Protein AF-A0A6L3XAA4-F1 (afdb_monomer)

Organism: NCBI:txid158836

Structure (mmCIF, N/CA/C/O backbone):
data_AF-A0A6L3XAA4-F1
#
_entry.id   AF-A0A6L3XAA4-F1
#
loop_
_atom_site.group_PDB
_atom_site.id
_atom_site.type_symbol
_atom_site.label_atom_id
_atom_site.label_alt_id
_atom_site.label_comp_id
_atom_site.label_asym_id
_atom_site.label_entity_id
_atom_site.label_seq_id
_atom_site.pdbx_PDB_ins_code
_atom_site.Cartn_x
_atom_site.Cartn_y
_atom_site.Cartn_z
_atom_site.occupancy
_atom_site.B_iso_or_equiv
_atom_site.auth_seq_id
_atom_site.auth_comp_id
_atom_site.auth_asym_id
_atom_site.auth_atom_id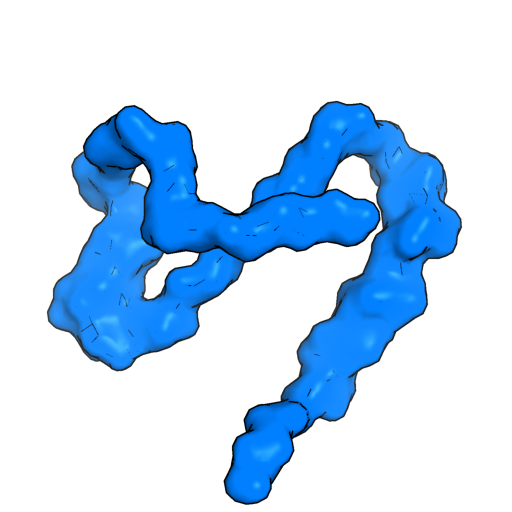
_atom_site.pdbx_PDB_model_num
ATOM 1 N N . ALA A 1 1 ? -2.403 13.165 -1.175 1.00 80.25 1 ALA A N 1
ATOM 2 C CA . ALA A 1 1 ? -2.960 11.929 -1.761 1.00 80.25 1 ALA A CA 1
ATOM 3 C C . ALA A 1 1 ? -1.881 11.275 -2.615 1.00 80.25 1 ALA A C 1
ATOM 5 O O . ALA A 1 1 ? -1.058 12.010 -3.151 1.00 80.25 1 ALA A O 1
ATOM 6 N N . LEU A 1 2 ? -1.851 9.943 -2.700 1.00 90.31 2 LEU A N 1
ATOM 7 C CA . LEU A 1 2 ? -0.927 9.223 -3.585 1.00 90.31 2 LEU A CA 1
ATOM 8 C C . LEU A 1 2 ? -1.472 9.274 -5.025 1.00 90.31 2 LEU A C 1
ATOM 10 O O . LEU A 1 2 ? -2.674 9.055 -5.196 1.00 90.31 2 LEU A O 1
ATOM 14 N N . PRO A 1 3 ? -0.656 9.598 -6.045 1.00 95.50 3 PRO A N 1
ATOM 15 C CA . PRO A 1 3 ? -1.115 9.583 -7.429 1.00 95.50 3 PRO A CA 1
ATOM 16 C C . PRO A 1 3 ? -1.403 8.146 -7.880 1.00 95.50 3 PRO A C 1
ATOM 18 O O . PRO A 1 3 ? -0.623 7.237 -7.604 1.00 95.50 3 PRO A O 1
ATOM 21 N N . LEU A 1 4 ? -2.510 7.948 -8.599 1.00 96.69 4 LEU A N 1
ATOM 22 C CA . LEU A 1 4 ? -2.806 6.670 -9.241 1.00 96.69 4 LEU A CA 1
ATOM 23 C C 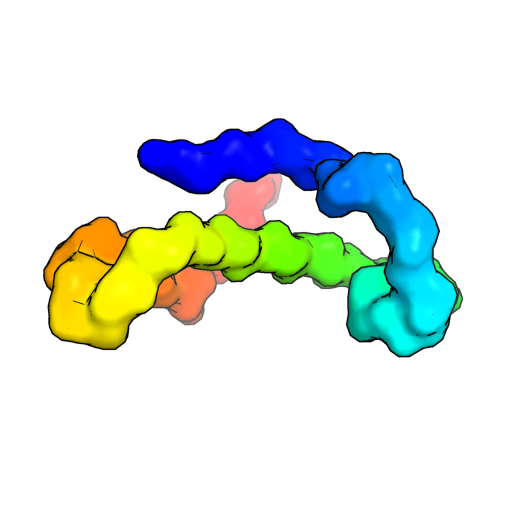. LEU A 1 4 ? -2.053 6.590 -10.571 1.00 96.69 4 LEU A C 1
ATOM 25 O O . LEU A 1 4 ? -2.273 7.409 -11.462 1.00 96.69 4 LEU A O 1
ATOM 29 N N . VAL A 1 5 ? -1.188 5.591 -10.701 1.00 96.94 5 VAL A N 1
ATOM 30 C CA . VAL A 1 5 ? -0.416 5.306 -11.916 1.00 96.94 5 VAL A CA 1
ATOM 31 C C . VAL A 1 5 ? -0.540 3.827 -12.269 1.00 96.94 5 VAL A C 1
ATOM 33 O O . VAL A 1 5 ? -0.783 2.998 -11.395 1.00 96.94 5 VAL A O 1
ATOM 36 N N . SER A 1 6 ? -0.385 3.489 -13.550 1.00 94.12 6 SER A N 1
ATOM 37 C CA . SER A 1 6 ? -0.488 2.102 -14.027 1.00 94.12 6 SER A CA 1
ATOM 38 C C . SER A 1 6 ? 0.806 1.297 -13.876 1.00 94.12 6 SER A C 1
ATOM 40 O O . SER A 1 6 ? 0.755 0.072 -13.867 1.00 94.12 6 SER A O 1
ATOM 42 N N . SER A 1 7 ? 1.966 1.952 -13.776 1.00 91.56 7 SER A N 1
ATOM 43 C CA . SER A 1 7 ? 3.256 1.289 -13.560 1.00 91.56 7 SER A CA 1
ATOM 44 C C . SER A 1 7 ? 4.278 2.237 -12.932 1.00 91.56 7 SER A C 1
ATOM 46 O O . SER A 1 7 ? 4.096 3.455 -12.942 1.00 91.56 7 SER A O 1
ATOM 48 N N . VAL A 1 8 ? 5.383 1.671 -12.443 1.00 90.00 8 VAL A N 1
ATOM 49 C CA . VAL A 1 8 ? 6.537 2.417 -11.910 1.00 90.00 8 VAL A CA 1
ATOM 50 C C . VAL A 1 8 ? 7.464 2.980 -13.001 1.00 90.00 8 VAL A C 1
ATOM 52 O O . VAL A 1 8 ? 8.477 3.597 -12.686 1.00 90.00 8 VAL A O 1
ATOM 55 N N . GLY A 1 9 ? 7.128 2.795 -14.284 1.00 90.19 9 GLY A N 1
ATOM 56 C CA . GLY A 1 9 ? 7.866 3.363 -15.419 1.00 90.19 9 GLY A CA 1
ATOM 57 C C . GLY A 1 9 ? 9.094 2.569 -15.878 1.00 90.19 9 GLY A C 1
ATOM 58 O O . GLY A 1 9 ? 9.809 3.034 -16.760 1.00 90.19 9 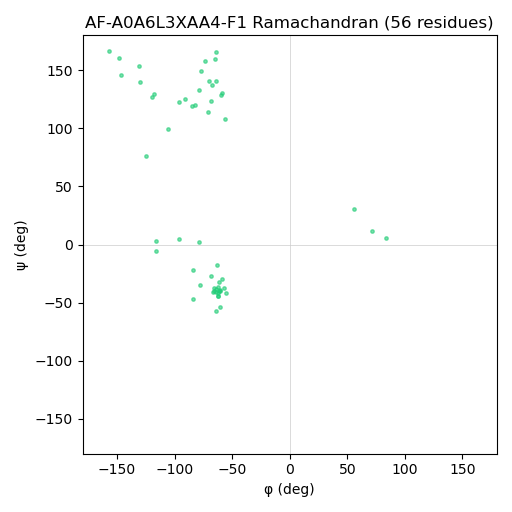GLY A O 1
ATOM 59 N N . TYR A 1 10 ? 9.339 1.383 -15.316 1.00 88.38 10 TYR A N 1
ATOM 60 C CA . TYR A 1 10 ? 10.374 0.447 -15.761 1.00 88.38 10 TYR A CA 1
ATOM 61 C C . TYR A 1 10 ? 9.944 -1.004 -15.503 1.00 88.38 10 TYR A C 1
ATOM 63 O O . TYR A 1 10 ? 9.045 -1.265 -14.699 1.00 88.38 10 TYR A O 1
ATOM 71 N N . GLU A 1 11 ? 10.570 -1.952 -16.202 1.00 85.19 11 GLU A N 1
ATOM 72 C CA . GLU A 1 11 ? 10.280 -3.375 -16.026 1.00 85.19 11 GLU A CA 1
ATOM 73 C C . GLU A 1 11 ? 10.781 -3.894 -14.676 1.00 85.19 11 GLU A C 1
ATOM 75 O O . GLU A 1 11 ? 11.886 -3.579 -14.235 1.00 85.19 11 GLU A O 1
ATOM 80 N N . THR A 1 12 ? 9.986 -4.760 -14.045 1.00 90.62 12 THR A N 1
ATOM 81 C CA . THR A 1 12 ? 10.356 -5.446 -12.798 1.00 90.62 12 THR A CA 1
ATOM 82 C C . THR A 1 12 ? 10.227 -6.969 -12.968 1.00 90.62 12 THR A C 1
ATOM 84 O O . THR A 1 12 ? 9.244 -7.572 -12.521 1.00 90.62 12 THR A O 1
ATOM 87 N N . PRO A 1 13 ? 11.186 -7.623 -13.657 1.00 91.56 13 PRO A N 1
ATOM 88 C CA . PRO A 1 13 ? 11.124 -9.059 -13.920 1.00 91.56 13 PRO A CA 1
ATOM 89 C C . PRO A 1 13 ? 11.058 -9.873 -12.623 1.00 91.56 13 PRO A C 1
ATOM 91 O O . PRO A 1 13 ? 11.847 -9.655 -11.706 1.00 91.56 13 PRO A O 1
ATOM 94 N N . GLY A 1 14 ? 10.106 -10.806 -12.542 1.00 93.88 14 GLY A N 1
ATOM 95 C CA . GLY A 1 14 ? 9.911 -11.654 -11.360 1.00 93.88 14 GLY A CA 1
ATOM 96 C C . GLY A 1 14 ? 9.340 -10.935 -10.131 1.00 93.88 14 GLY A C 1
ATOM 97 O O . GLY A 1 14 ? 9.348 -11.503 -9.041 1.00 93.88 14 GLY A O 1
ATOM 98 N N . SER A 1 15 ? 8.851 -9.699 -10.274 1.00 96.19 15 SER A N 1
ATOM 99 C CA . SER A 1 15 ? 8.176 -9.002 -9.178 1.00 96.19 15 SER A CA 1
ATOM 100 C C . SER A 1 15 ? 6.879 -9.700 -8.770 1.00 96.19 15 SER A C 1
ATOM 102 O O . SER A 1 15 ? 6.262 -10.435 -9.544 1.00 96.19 15 SER A O 1
ATOM 104 N N . PHE A 1 16 ? 6.426 -9.416 -7.548 1.00 96.81 16 PHE A N 1
ATOM 105 C CA . PHE A 1 16 ? 5.148 -9.923 -7.053 1.00 96.81 16 PHE A CA 1
ATOM 106 C C . PHE A 1 16 ? 3.972 -9.516 -7.957 1.00 96.81 16 PHE A C 1
ATOM 108 O O . PHE A 1 16 ? 3.084 -10.325 -8.208 1.00 96.81 16 PHE A O 1
ATOM 115 N N . GLY A 1 17 ? 3.997 -8.297 -8.508 1.00 96.00 17 GLY A N 1
ATOM 116 C CA . GLY A 1 17 ? 2.991 -7.835 -9.466 1.00 96.00 17 GLY A CA 1
ATOM 117 C C . GLY A 1 17 ? 2.979 -8.659 -10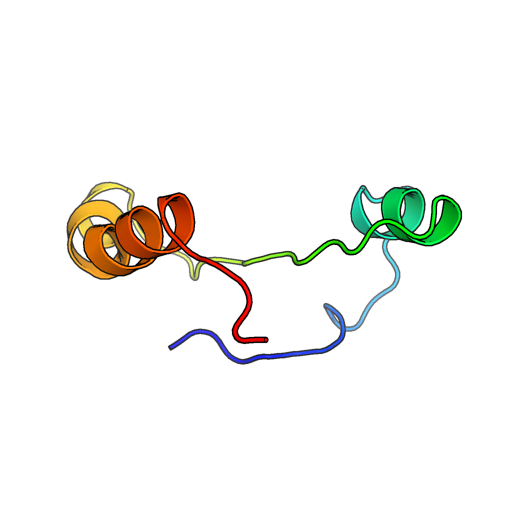.756 1.00 96.00 17 GLY A C 1
ATOM 118 O O . GLY A 1 17 ? 1.907 -9.063 -11.201 1.00 96.00 17 GLY A O 1
ATOM 119 N N . SER A 1 18 ? 4.156 -8.965 -11.313 1.00 95.44 18 SER A N 1
ATOM 120 C CA . SER A 1 18 ? 4.286 -9.816 -12.506 1.00 95.44 18 SER A CA 1
ATOM 121 C C . SER A 1 18 ? 3.754 -11.231 -12.250 1.00 95.44 18 SER A C 1
ATOM 123 O O . SER A 1 18 ? 2.966 -11.744 -13.035 1.00 95.44 18 SER A O 1
ATOM 125 N N . TRP A 1 19 ? 4.090 -11.826 -11.102 1.00 96.88 19 TRP A N 1
ATOM 126 C CA . TRP A 1 19 ? 3.582 -13.146 -10.714 1.00 96.88 19 TRP A CA 1
ATOM 127 C C . TRP A 1 19 ? 2.058 -13.166 -10.502 1.00 96.88 19 TRP A C 1
ATOM 129 O O . TRP A 1 19 ? 1.376 -14.095 -10.930 1.00 96.88 19 TRP A O 1
ATOM 139 N N . CYS A 1 20 ? 1.493 -12.125 -9.881 1.00 97.81 20 CYS A N 1
ATOM 140 C CA . CYS A 1 20 ? 0.043 -11.979 -9.746 1.00 97.81 20 CYS A CA 1
ATOM 141 C C . CYS A 1 20 ? -0.656 -11.883 -11.110 1.00 97.81 20 CYS A C 1
ATOM 143 O O . CYS A 1 20 ? -1.719 -12.481 -11.291 1.00 97.81 20 CYS A O 1
ATOM 145 N N . ALA A 1 21 ? -0.060 -11.170 -12.073 1.00 95.62 21 ALA A N 1
ATOM 146 C CA . ALA A 1 21 ? -0.597 -11.046 -13.425 1.00 95.62 21 ALA A CA 1
ATOM 147 C C . ALA A 1 21 ? -0.661 -12.403 -14.146 1.00 95.62 21 ALA A C 1
ATOM 149 O O . ALA A 1 21 ? -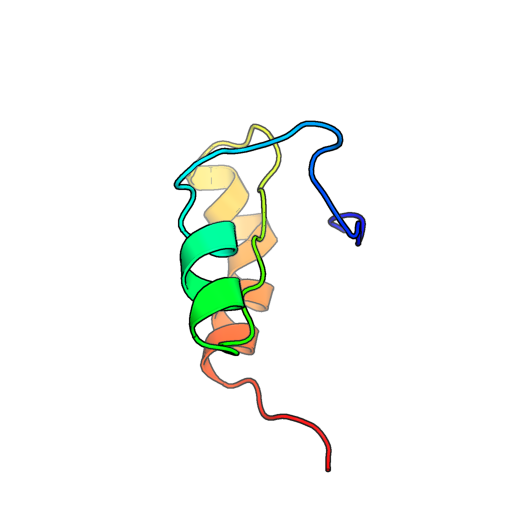1.696 -12.715 -14.737 1.00 95.62 21 ALA A O 1
ATOM 150 N N . ASP A 1 22 ? 0.375 -13.242 -14.013 1.00 97.50 22 ASP A N 1
ATOM 151 C CA . ASP A 1 22 ? 0.398 -14.606 -14.571 1.00 97.50 22 ASP A CA 1
ATOM 152 C C . ASP A 1 22 ? -0.756 -15.478 -14.041 1.00 97.50 22 ASP A C 1
ATOM 154 O O . ASP A 1 22 ? -1.259 -16.361 -14.737 1.00 97.50 22 ASP A O 1
ATOM 158 N N . LEU A 1 23 ? -1.216 -15.209 -12.816 1.00 98.06 23 LEU A N 1
ATOM 159 C CA . LEU A 1 23 ? -2.312 -15.922 -12.156 1.00 98.06 23 LEU A CA 1
ATOM 160 C C . LEU A 1 23 ? -3.678 -15.233 -12.289 1.00 98.06 23 LEU A C 1
ATOM 162 O O . LEU A 1 23 ? -4.653 -15.699 -11.700 1.00 98.06 23 LEU A O 1
ATOM 166 N N . SER A 1 24 ? -3.775 -14.132 -13.043 1.00 97.44 24 SER A N 1
ATOM 167 C CA 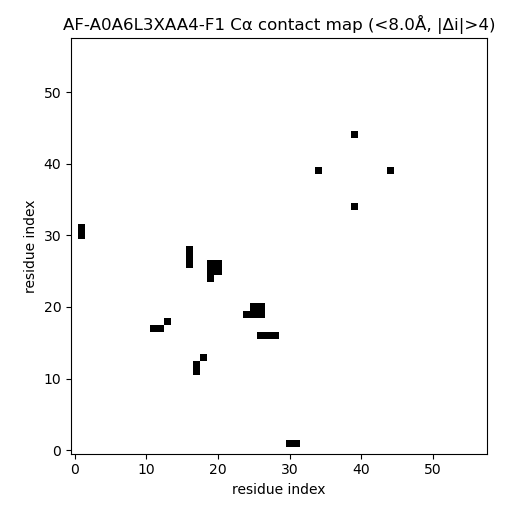. SER A 1 24 ? -4.985 -13.295 -13.118 1.00 97.44 24 SER A CA 1
ATOM 168 C C . SER A 1 24 ? -5.477 -12.790 -11.748 1.00 97.44 24 SER A C 1
ATOM 170 O O . SER A 1 24 ? -6.672 -12.574 -11.542 1.00 97.44 24 SER A O 1
ATOM 172 N N . LEU A 1 25 ? -4.561 -12.585 -10.797 1.00 98.00 25 LEU A N 1
ATOM 173 C CA . LEU A 1 25 ? -4.850 -11.998 -9.491 1.00 98.00 25 LEU A CA 1
ATOM 174 C C . LEU A 1 25 ? -4.659 -10.481 -9.558 1.00 98.00 25 LEU A C 1
ATOM 176 O O . LEU A 1 25 ? -3.595 -9.990 -9.934 1.00 98.00 25 LEU A O 1
ATOM 180 N N . HIS A 1 26 ? -5.685 -9.718 -9.170 1.00 96.31 26 HIS A N 1
ATOM 181 C CA . HIS A 1 26 ? -5.579 -8.262 -9.143 1.00 96.31 26 HIS A CA 1
ATOM 182 C C . HIS A 1 26 ? -4.664 -7.812 -7.996 1.00 96.31 26 HIS A C 1
ATOM 184 O O . HIS A 1 26 ? -4.990 -7.992 -6.824 1.00 96.31 26 HIS A O 1
ATOM 190 N N . CYS A 1 27 ? -3.523 -7.220 -8.346 1.00 96.69 27 CYS A N 1
ATOM 191 C CA . CYS A 1 27 ? -2.520 -6.733 -7.406 1.00 96.69 27 CYS A CA 1
ATOM 192 C C . CYS A 1 27 ? -2.360 -5.216 -7.553 1.00 96.69 27 CYS A C 1
ATOM 194 O O . CYS A 1 27 ? -2.147 -4.718 -8.657 1.00 96.69 27 CYS A O 1
ATOM 196 N N . ILE A 1 28 ? -2.433 -4.492 -6.434 1.00 96.50 28 ILE A N 1
ATOM 197 C CA . ILE A 1 28 ? -2.198 -3.046 -6.360 1.00 96.50 28 ILE A CA 1
ATOM 198 C C . ILE A 1 28 ? -1.024 -2.807 -5.416 1.00 96.50 28 ILE A C 1
ATOM 200 O O . ILE A 1 28 ? -1.055 -3.245 -4.267 1.00 96.50 28 ILE A O 1
ATOM 204 N N . THR A 1 29 ? -0.019 -2.069 -5.882 1.00 96.88 29 THR A N 1
ATOM 205 C CA . THR A 1 29 ? 1.075 -1.587 -5.033 1.00 96.88 29 THR A CA 1
ATOM 206 C C . THR A 1 29 ? 0.775 -0.162 -4.581 1.00 96.88 29 THR A C 1
ATOM 208 O O . THR A 1 29 ? 0.580 0.725 -5.410 1.00 96.88 29 THR A O 1
ATOM 211 N N . ALA A 1 30 ? 0.743 0.066 -3.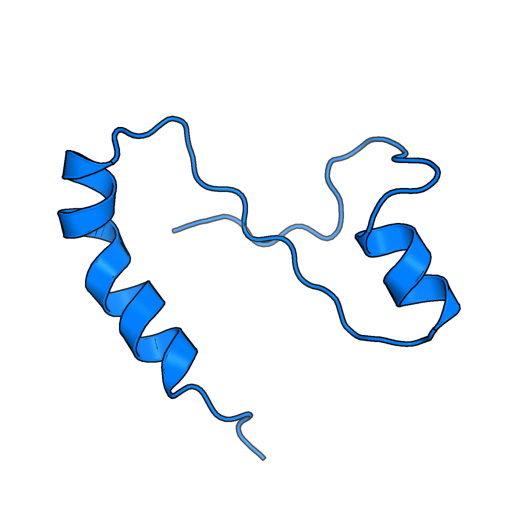269 1.00 96.69 30 ALA A N 1
ATOM 212 C CA . ALA A 1 30 ? 0.618 1.396 -2.681 1.00 96.69 30 ALA A CA 1
ATOM 213 C C . ALA A 1 30 ? 1.973 1.837 -2.110 1.00 96.69 30 ALA A C 1
ATOM 215 O O . ALA A 1 30 ? 2.344 1.444 -1.008 1.00 96.69 30 ALA A O 1
ATOM 216 N N . GLU A 1 31 ? 2.705 2.654 -2.866 1.00 96.81 31 GLU A N 1
ATOM 217 C CA . GLU A 1 31 ? 4.012 3.177 -2.456 1.00 96.81 31 GLU A CA 1
ATOM 218 C C . GLU A 1 31 ? 3.843 4.433 -1.591 1.00 96.81 31 GLU A C 1
ATOM 220 O O . GLU A 1 31 ? 3.279 5.440 -2.031 1.00 96.81 31 GLU A O 1
ATOM 225 N N . PHE A 1 32 ? 4.326 4.392 -0.348 1.00 96.75 32 PHE A N 1
ATOM 226 C CA . PHE A 1 32 ? 4.356 5.575 0.514 1.00 96.75 32 PHE A CA 1
ATOM 227 C C . PHE A 1 32 ? 5.505 6.510 0.107 1.00 96.75 32 PHE A C 1
ATOM 229 O O . PHE A 1 32 ? 6.546 6.047 -0.360 1.00 96.75 32 PHE A O 1
ATOM 236 N N . PRO A 1 33 ? 5.359 7.835 0.300 1.00 97.06 33 PRO A N 1
ATOM 237 C CA . PRO A 1 33 ? 6.499 8.733 0.176 1.00 97.06 33 PRO A CA 1
ATOM 238 C C . PRO A 1 33 ? 7.546 8.406 1.254 1.00 97.06 33 PRO A C 1
ATOM 240 O O . PRO A 1 33 ? 7.212 7.755 2.245 1.00 97.06 33 PRO A O 1
ATOM 243 N N . PRO A 1 34 ? 8.785 8.914 1.136 1.00 98.06 34 PRO A N 1
ATOM 244 C CA . PRO A 1 34 ? 9.727 8.907 2.248 1.00 98.06 34 PRO A CA 1
ATOM 245 C C . PRO A 1 34 ? 9.106 9.617 3.458 1.00 98.06 34 PRO A C 1
ATOM 247 O O . PRO A 1 34 ? 8.912 10.832 3.448 1.00 98.06 34 PRO A O 1
ATOM 250 N N . ILE A 1 35 ? 8.736 8.843 4.473 1.00 97.81 35 ILE A N 1
ATOM 251 C CA . ILE A 1 35 ? 8.021 9.301 5.664 1.00 97.81 35 ILE A CA 1
ATOM 252 C C . ILE A 1 35 ? 8.474 8.463 6.860 1.00 97.81 35 ILE A C 1
ATOM 254 O O . ILE A 1 35 ? 8.786 7.280 6.712 1.00 97.81 35 ILE A O 1
ATOM 258 N N . SER A 1 36 ? 8.534 9.067 8.047 1.00 98.56 36 SER A N 1
ATOM 259 C CA . SER A 1 36 ? 8.813 8.320 9.274 1.00 98.56 36 SER A CA 1
ATOM 260 C C . SER A 1 36 ? 7.596 7.492 9.694 1.00 98.56 36 SER A C 1
ATOM 262 O O . SER A 1 36 ? 6.454 7.809 9.355 1.00 98.56 36 SER A O 1
ATOM 264 N N . SER A 1 37 ? 7.825 6.442 10.482 1.00 98.38 37 SER A N 1
ATOM 265 C CA . SER A 1 37 ? 6.729 5.646 11.048 1.00 98.38 37 SER A CA 1
ATOM 266 C C . SER A 1 37 ? 5.823 6.469 11.967 1.00 98.38 37 SER A C 1
ATOM 268 O O . SER A 1 37 ? 4.624 6.206 12.024 1.00 98.38 37 SER A O 1
ATOM 270 N N . ASP A 1 38 ? 6.387 7.462 12.658 1.00 98.50 38 ASP A N 1
ATOM 271 C CA . ASP A 1 38 ? 5.660 8.377 13.541 1.00 98.50 38 ASP A CA 1
ATOM 272 C C . ASP A 1 38 ? 4.655 9.222 12.738 1.00 98.50 38 ASP A C 1
ATOM 274 O O . ASP A 1 38 ? 3.446 9.081 12.917 1.00 98.50 38 ASP A O 1
ATOM 278 N N . GLU A 1 39 ? 5.125 9.962 11.724 1.00 98.38 39 GLU A N 1
ATOM 279 C CA . GLU A 1 39 ? 4.245 10.782 10.877 1.00 98.38 39 GLU A CA 1
ATOM 280 C C . GLU A 1 39 ? 3.246 9.914 10.091 1.00 98.38 39 GLU A C 1
ATOM 282 O O . GLU A 1 39 ? 2.079 10.279 9.944 1.00 98.38 39 GLU A O 1
ATOM 287 N N . ALA A 1 40 ? 3.657 8.739 9.601 1.00 98.00 40 ALA A N 1
ATOM 288 C CA . ALA A 1 40 ? 2.753 7.832 8.894 1.00 98.00 40 ALA A CA 1
ATOM 289 C C . ALA A 1 40 ? 1.607 7.330 9.784 1.00 98.00 40 ALA A C 1
ATOM 291 O O . ALA A 1 40 ? 0.475 7.202 9.304 1.00 98.00 40 ALA A O 1
ATOM 292 N N . SER A 1 41 ? 1.885 7.081 11.066 1.00 97.94 41 SER A N 1
ATOM 293 C CA . SER A 1 41 ? 0.885 6.636 12.041 1.00 97.94 41 SER A CA 1
ATOM 294 C C . SER A 1 41 ? -0.143 7.722 12.346 1.00 97.94 41 SER A C 1
ATOM 296 O O . SER A 1 41 ? -1.290 7.410 12.640 1.00 97.94 41 SER A O 1
ATOM 298 N N . GLU A 1 42 ? 0.205 8.997 12.210 1.00 97.81 42 GLU A N 1
ATOM 299 C CA . GLU A 1 42 ? -0.770 10.082 12.337 1.00 97.81 42 GLU A CA 1
ATOM 300 C C . GLU A 1 42 ? -1.526 10.320 11.023 1.00 97.81 42 GLU A C 1
ATOM 302 O O . GLU A 1 42 ? -2.755 10.411 10.985 1.00 97.81 42 GLU A O 1
ATOM 307 N N . LYS A 1 43 ? -0.788 10.380 9.913 1.00 97.50 43 LYS A N 1
ATOM 308 C CA . LYS A 1 43 ? -1.288 10.829 8.609 1.00 97.50 43 LYS A CA 1
ATOM 309 C C . LYS A 1 43 ? -2.110 9.784 7.863 1.00 97.50 43 LYS A C 1
ATOM 311 O O . LYS A 1 43 ? -3.055 10.144 7.161 1.00 97.50 43 LYS A O 1
ATOM 316 N N . TYR A 1 44 ? -1.762 8.502 7.989 1.00 97.75 44 TYR A N 1
ATOM 317 C CA . TYR A 1 44 ? -2.348 7.424 7.183 1.00 97.75 44 TYR A CA 1
ATOM 318 C C . TYR A 1 44 ? -3.148 6.394 7.981 1.00 97.75 44 TYR A C 1
ATOM 320 O O . TYR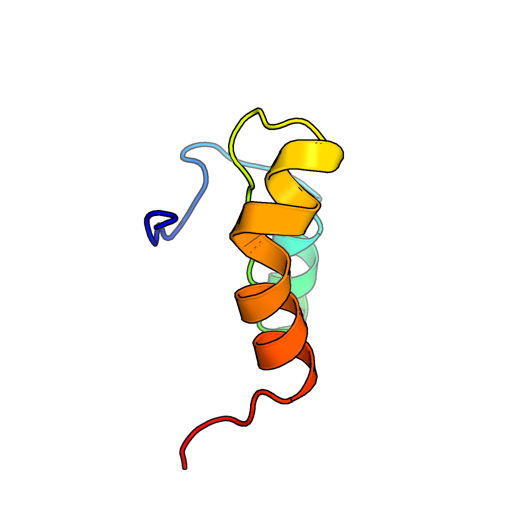 A 1 44 ? -3.815 5.558 7.370 1.00 97.75 44 TYR A O 1
ATOM 328 N N . LEU A 1 45 ? -3.168 6.469 9.316 1.00 98.00 45 LEU A N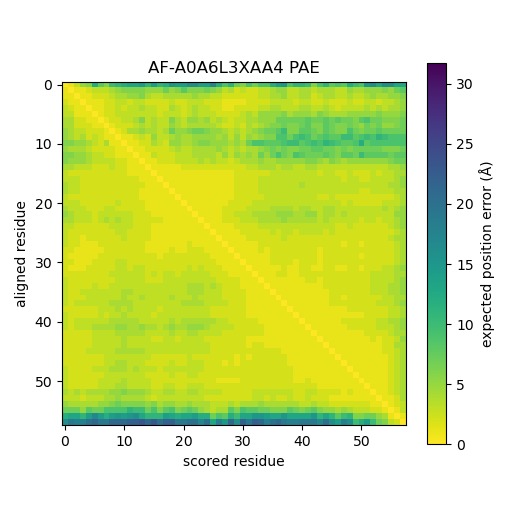 1
ATOM 329 C CA . LEU A 1 45 ? -3.886 5.502 10.156 1.00 98.00 45 LEU A CA 1
ATOM 330 C C . LEU A 1 45 ? -5.364 5.376 9.795 1.00 98.00 45 LEU A C 1
ATOM 332 O O . LEU A 1 45 ? -5.885 4.263 9.720 1.00 98.00 45 LEU A O 1
ATOM 336 N N . ARG A 1 46 ? -6.039 6.499 9.525 1.00 97.69 46 ARG A N 1
ATOM 337 C CA . ARG A 1 46 ? -7.442 6.479 9.095 1.00 97.69 46 ARG A CA 1
ATOM 338 C C . ARG A 1 46 ? -7.611 5.700 7.790 1.00 97.69 46 ARG A C 1
ATOM 340 O O . ARG A 1 46 ? -8.373 4.743 7.765 1.00 97.69 46 ARG A O 1
ATOM 347 N N . ALA A 1 47 ? -6.852 6.051 6.751 1.00 97.00 47 ALA A N 1
ATOM 348 C CA . ALA A 1 47 ? -6.936 5.389 5.448 1.00 97.00 47 ALA A CA 1
ATOM 349 C C . ALA A 1 47 ? -6.607 3.887 5.530 1.00 97.00 47 ALA A C 1
ATOM 351 O O . ALA A 1 47 ? -7.285 3.075 4.908 1.00 97.00 47 ALA A O 1
ATOM 352 N N . MET A 1 48 ? -5.609 3.507 6.334 1.00 97.56 48 MET A N 1
ATOM 353 C CA . MET A 1 48 ? -5.252 2.103 6.548 1.00 97.56 48 MET A CA 1
ATOM 354 C C . MET A 1 48 ? -6.359 1.339 7.289 1.00 97.56 48 MET A C 1
ATOM 356 O O . MET A 1 48 ? -6.690 0.214 6.928 1.00 97.56 48 MET A O 1
ATOM 360 N N . THR A 1 49 ? -6.980 1.961 8.294 1.00 98.12 49 THR A N 1
ATOM 361 C CA . THR A 1 49 ? -8.106 1.365 9.031 1.00 98.12 49 THR A CA 1
ATOM 362 C C . THR A 1 49 ? -9.333 1.191 8.136 1.00 98.12 49 THR A C 1
ATOM 364 O O . THR A 1 49 ? -10.006 0.163 8.208 1.00 98.12 49 THR A O 1
ATOM 367 N N . ASP A 1 50 ? -9.609 2.170 7.275 1.00 97.50 50 ASP A N 1
ATOM 368 C CA . ASP A 1 50 ? -10.713 2.112 6.319 1.00 97.50 50 ASP A CA 1
ATOM 369 C C . ASP A 1 50 ? -10.481 1.001 5.279 1.00 97.50 50 ASP A C 1
ATOM 371 O O . ASP A 1 50 ? -11.415 0.270 4.950 1.00 97.50 50 ASP A O 1
ATOM 375 N N . LEU A 1 51 ? -9.232 0.790 4.836 1.00 96.94 51 LEU A N 1
ATOM 376 C CA . LEU A 1 51 ? -8.864 -0.296 3.919 1.00 96.94 51 LEU A CA 1
ATOM 377 C C . LEU A 1 51 ? -9.171 -1.686 4.497 1.00 96.94 51 LEU A C 1
ATOM 379 O O . LEU A 1 51 ? -9.685 -2.541 3.782 1.00 96.94 51 LEU A O 1
ATOM 383 N N . LEU A 1 52 ? -8.939 -1.904 5.797 1.00 97.94 52 LEU A N 1
ATOM 384 C CA . LEU A 1 52 ? -9.245 -3.180 6.467 1.00 97.94 52 LEU A CA 1
ATOM 385 C C . LEU A 1 52 ? -10.743 -3.525 6.474 1.00 97.94 52 LEU A C 1
ATOM 387 O O . LEU A 1 52 ? -11.117 -4.666 6.740 1.00 97.94 52 LEU A O 1
ATOM 391 N N . ARG A 1 53 ? -11.607 -2.537 6.230 1.00 97.06 53 ARG A N 1
ATOM 392 C CA . ARG A 1 53 ? -13.069 -2.677 6.223 1.00 97.06 53 ARG A CA 1
ATOM 393 C C . ARG A 1 53 ? -13.671 -2.396 4.852 1.00 97.06 53 ARG A C 1
ATOM 395 O O . ARG A 1 53 ? -14.895 -2.390 4.720 1.00 97.06 53 ARG A O 1
ATOM 402 N N . TRP A 1 54 ? -12.832 -2.133 3.855 1.00 96.75 54 TRP A N 1
ATOM 403 C CA . TRP A 1 54 ? -13.285 -1.763 2.530 1.00 96.75 54 TRP A CA 1
ATOM 404 C C . TRP A 1 54 ? -14.060 -2.914 1.891 1.00 96.75 54 TRP A C 1
ATOM 406 O O . TRP A 1 54 ? -13.703 -4.086 2.013 1.00 96.75 54 TRP A O 1
ATOM 416 N N . GLN A 1 55 ? -15.132 -2.560 1.190 1.00 95.88 55 GLN A N 1
ATOM 417 C CA . GLN A 1 55 ? -15.900 -3.483 0.374 1.00 95.88 55 GLN A CA 1
ATOM 418 C C . GLN A 1 55 ? -16.077 -2.871 -1.014 1.00 95.88 55 GLN A C 1
ATOM 420 O O . GLN A 1 55 ? -16.338 -1.666 -1.110 1.00 95.88 55 GLN A O 1
ATOM 425 N N . PRO A 1 56 ? -15.969 -3.676 -2.084 1.00 92.06 56 PRO A N 1
ATOM 426 C CA . PRO A 1 56 ? -16.274 -3.203 -3.421 1.00 92.06 56 PRO A CA 1
ATOM 427 C C . PRO A 1 56 ? -17.728 -2.740 -3.465 1.00 92.06 56 PRO A C 1
ATOM 429 O O . PRO A 1 56 ? -18.643 -3.454 -3.046 1.00 92.06 56 PRO A O 1
ATOM 432 N N . GLN A 1 57 ? -17.935 -1.526 -3.963 1.00 81.00 57 GLN A N 1
ATOM 433 C CA . GLN A 1 57 ? -19.271 -1.048 -4.289 1.00 81.00 57 GLN A CA 1
ATOM 434 C C . GLN A 1 57 ? -19.766 -1.867 -5.484 1.00 81.00 57 GLN A C 1
ATOM 436 O O . GLN A 1 57 ? -19.063 -1.979 -6.488 1.00 81.00 57 GLN A O 1
ATOM 441 N N . ARG A 1 58 ? -20.916 -2.521 -5.300 1.00 61.44 58 ARG A N 1
ATOM 442 C CA . ARG A 1 58 ? -21.562 -3.344 -6.327 1.00 61.44 58 ARG A CA 1
ATOM 443 C C . ARG A 1 58 ? -22.087 -2.497 -7.475 1.00 61.44 58 ARG A C 1
ATOM 445 O O . ARG A 1 58 ? -22.570 -1.380 -7.189 1.00 61.44 58 ARG A O 1
#

pLDDT: mean 94.8, std 5.94, range [61.44, 98.56]

Mean predicted aligned error: 3.32 Å

Secondary structure (DSSP, 8-state):
-PPP-S--SS--TT-HHHHHHHTT------PPPS--HHHHHHHTHHHHHHHTT-----

Radius of gyration: 14.27 Å; Cα contacts (8 Å, |Δi|>4): 15; chains: 1; bounding box: 33×28×30 Å

Solvent-accessible surface area (backbone atoms only — not comparable to full-atom values): 4123 Å² total; per-residue (Å²): 133,81,82,89,72,96,68,92,85,67,89,60,88,88,32,72,61,53,57,28,53,79,69,73,43,92,72,84,86,85,80,76,73,99,68,53,73,69,59,43,56,71,74,39,42,65,62,54,56,49,58,79,67,62,71,84,82,129

Sequence (58 aa):
ALPLVSSVGYETPGSFGSWCADLSLHCITAEFPPISSDEASEKYLRAMTDLLRWQPQR

Foldseek 3Di:
DDDDDPDPPDDDPPDPCVVCVVVVHDDDDDDDDPDDPVVCCVPCVVVVVCVVVDDDDD